Protein AF-A0A7K2WWX5-F1 (afdb_monomer_lite)

pLDDT: mean 80.7, std 16.61, range [48.56, 96.94]

Structure (mmCIF, N/CA/C/O backbone):
data_AF-A0A7K2WWX5-F1
#
_entry.id   AF-A0A7K2WWX5-F1
#
loop_
_atom_site.group_PDB
_atom_site.id
_atom_site.type_symbol
_atom_site.label_atom_id
_atom_site.label_alt_id
_atom_site.label_comp_id
_atom_site.label_asym_id
_atom_site.label_entity_id
_atom_site.label_seq_id
_atom_site.pdbx_PDB_ins_code
_atom_site.Cartn_x
_atom_site.Cartn_y
_atom_site.Cartn_z
_atom_site.occupancy
_atom_site.B_iso_or_equiv
_atom_site.auth_seq_id
_atom_site.auth_comp_id
_atom_site.auth_asym_id
_atom_site.auth_atom_id
_atom_site.pdbx_PDB_model_num
ATOM 1 N N . LEU A 1 1 ? -1.341 62.333 -44.083 1.00 50.25 1 LEU A N 1
ATOM 2 C CA . LEU A 1 1 ? -0.022 61.735 -43.785 1.00 50.25 1 LEU A CA 1
ATOM 3 C C . LEU A 1 1 ? 0.103 61.712 -42.266 1.00 50.25 1 LEU A C 1
ATOM 5 O O . LEU A 1 1 ? 0.456 62.723 -41.677 1.00 50.25 1 LEU A O 1
ATOM 9 N N . GLY A 1 2 ? -0.406 60.648 -41.640 1.00 48.56 2 GLY A N 1
ATOM 10 C CA . GLY A 1 2 ? -0.555 60.556 -40.187 1.00 48.56 2 GLY A CA 1
ATOM 11 C C . GLY A 1 2 ? 0.733 60.077 -39.528 1.00 48.56 2 GLY A C 1
ATOM 12 O O . GLY A 1 2 ? 1.263 59.043 -39.918 1.00 48.56 2 GLY A O 1
ATOM 13 N N . GLY A 1 3 ? 1.218 60.832 -38.546 1.00 56.31 3 GLY A N 1
ATOM 14 C CA . GLY A 1 3 ? 2.255 60.408 -37.612 1.00 56.31 3 GLY A CA 1
ATOM 15 C C . GLY A 1 3 ? 1.654 60.359 -36.211 1.00 56.31 3 GLY A C 1
ATOM 16 O O . GLY A 1 3 ? 1.234 61.388 -35.690 1.00 56.31 3 GLY A O 1
ATOM 17 N N . GLY A 1 4 ? 1.581 59.162 -35.636 1.00 54.72 4 GLY A N 1
ATOM 18 C CA . GLY A 1 4 ? 1.210 58.884 -34.246 1.00 54.72 4 GLY A CA 1
ATOM 19 C C . GLY A 1 4 ? 2.156 57.812 -33.685 1.00 54.72 4 GLY A C 1
ATOM 20 O O . GLY A 1 4 ? 2.725 57.061 -34.478 1.00 54.72 4 GLY A O 1
ATOM 21 N N . PRO A 1 5 ? 2.409 57.798 -32.365 1.00 58.41 5 PRO A N 1
ATOM 22 C CA . PRO A 1 5 ? 3.691 57.396 -31.796 1.00 58.41 5 PRO A 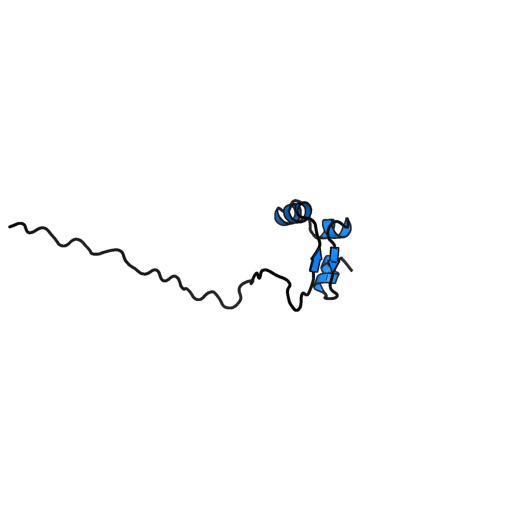CA 1
ATOM 23 C C . PRO A 1 5 ? 3.882 55.880 -31.732 1.00 58.41 5 PRO A C 1
ATOM 25 O O . PRO A 1 5 ? 2.946 55.134 -31.449 1.00 58.41 5 PRO A O 1
ATOM 28 N N . SER A 1 6 ? 5.135 55.466 -31.931 1.00 61.91 6 SER A N 1
ATOM 29 C CA . SER A 1 6 ? 5.669 54.147 -31.603 1.00 61.91 6 SER A CA 1
ATOM 30 C C . SER A 1 6 ? 5.196 53.719 -30.211 1.00 61.91 6 SER A C 1
ATOM 32 O O . SER A 1 6 ? 5.606 54.301 -29.206 1.00 61.91 6 SER A O 1
ATOM 34 N N . GLY A 1 7 ? 4.301 52.734 -30.157 1.00 58.41 7 GLY A N 1
ATOM 35 C CA . GLY A 1 7 ? 3.952 52.064 -28.908 1.00 58.41 7 GLY A CA 1
ATOM 36 C C . GLY A 1 7 ? 5.153 51.272 -28.375 1.00 58.41 7 GLY A C 1
ATOM 37 O O . GLY A 1 7 ? 6.017 50.885 -29.166 1.00 58.41 7 GLY A O 1
ATOM 38 N N . PRO A 1 8 ? 5.242 51.040 -27.055 1.00 59.06 8 PRO A N 1
ATOM 39 C CA . PRO A 1 8 ? 6.277 50.184 -26.497 1.00 59.06 8 PRO A CA 1
ATOM 40 C C . PRO A 1 8 ? 6.066 48.749 -26.991 1.00 59.06 8 PRO A C 1
ATOM 42 O O . PRO A 1 8 ? 4.987 48.179 -26.835 1.00 59.06 8 PRO A O 1
ATOM 45 N N . SER A 1 9 ? 7.096 48.185 -27.617 1.00 57.72 9 SER A N 1
ATOM 46 C CA . SER A 1 9 ? 7.176 46.759 -27.909 1.00 57.72 9 SER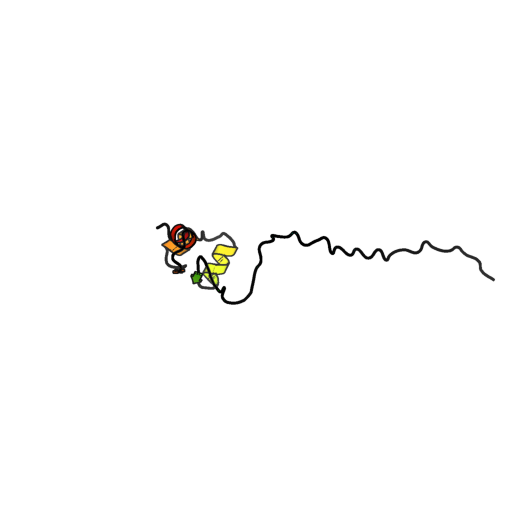 A CA 1
ATOM 47 C C . SER A 1 9 ? 7.310 45.994 -26.598 1.00 57.72 9 SER A C 1
ATOM 49 O O . SER A 1 9 ? 8.377 46.020 -26.005 1.00 57.72 9 SER A O 1
ATOM 51 N N . ASP A 1 10 ? 6.250 45.319 -26.171 1.00 61.16 10 ASP A N 1
ATOM 52 C CA . ASP A 1 10 ? 6.304 44.168 -25.265 1.00 61.16 10 ASP A CA 1
ATOM 53 C C . ASP A 1 10 ? 4.981 43.399 -25.406 1.00 61.16 10 ASP A C 1
ATOM 55 O O . ASP A 1 10 ? 3.955 44.046 -25.634 1.00 61.16 10 ASP A O 1
ATOM 59 N N . PRO A 1 11 ? 4.936 42.053 -25.314 1.00 60.50 11 PRO A N 1
ATOM 60 C CA . PRO A 1 11 ? 5.802 41.222 -24.479 1.00 60.50 11 PRO A CA 1
ATOM 61 C C . PRO A 1 11 ? 6.282 39.937 -25.179 1.00 60.50 11 PRO A C 1
ATOM 63 O O . PRO A 1 11 ? 5.493 39.134 -25.678 1.00 60.50 11 PRO A O 1
ATOM 66 N N . SER A 1 12 ? 7.578 39.667 -25.164 1.00 53.72 12 SER A N 1
ATOM 67 C CA . SER A 1 12 ? 8.081 38.297 -25.339 1.00 53.72 12 SER A CA 1
ATOM 68 C C . SER A 1 12 ? 9.395 38.185 -24.601 1.00 53.72 12 SER A C 1
ATOM 70 O O . SER A 1 12 ? 10.455 38.031 -25.195 1.00 53.72 12 SER A O 1
ATOM 72 N N . ASP A 1 13 ? 9.305 38.307 -23.284 1.00 58.56 13 ASP A N 1
ATOM 73 C CA . ASP A 1 13 ? 10.295 37.706 -22.414 1.00 58.56 13 ASP A CA 1
ATOM 74 C C . ASP A 1 13 ? 10.101 36.187 -22.563 1.00 58.56 13 ASP A C 1
ATOM 76 O O . ASP A 1 13 ? 9.031 35.683 -22.188 1.00 58.56 13 ASP A O 1
ATOM 80 N N . PRO A 1 14 ? 11.030 35.423 -23.171 1.00 58.09 14 PRO A N 1
ATOM 81 C CA . PRO A 1 14 ? 11.023 33.996 -22.955 1.00 58.09 14 PRO A CA 1
ATOM 82 C C . PRO A 1 14 ? 11.361 33.833 -21.478 1.00 58.09 14 PRO A C 1
ATOM 84 O O . PRO A 1 14 ? 12.523 33.773 -21.087 1.00 58.09 14 PRO A O 1
ATOM 87 N N . SER A 1 15 ? 10.324 33.743 -20.645 1.00 55.94 15 SER A N 1
ATOM 88 C CA . SER A 1 15 ? 10.416 33.027 -19.383 1.00 55.94 15 SER A CA 1
ATOM 89 C C . SER A 1 15 ? 10.697 31.566 -19.726 1.00 55.94 15 SER A C 1
ATOM 91 O O . SER A 1 15 ? 9.846 30.690 -19.591 1.00 55.94 15 SER A O 1
ATOM 93 N N . ASP A 1 16 ? 11.915 31.313 -20.197 1.00 56.53 16 ASP A N 1
ATOM 94 C CA . ASP A 1 16 ? 12.600 30.049 -20.104 1.00 56.53 16 ASP A CA 1
ATOM 95 C C . ASP A 1 16 ? 12.841 29.850 -18.606 1.00 56.53 16 ASP A C 1
ATOM 97 O O . ASP A 1 16 ? 13.913 30.062 -18.049 1.00 56.53 16 ASP A O 1
ATOM 101 N N . SER A 1 17 ? 11.759 29.497 -17.912 1.00 55.94 17 SER A N 1
ATOM 102 C CA . SER A 1 17 ? 11.839 28.842 -16.621 1.00 55.94 17 SER A CA 1
ATOM 103 C C . SER A 1 17 ? 12.274 27.392 -16.838 1.00 55.94 17 SER A C 1
ATOM 105 O O . SER A 1 17 ? 11.732 26.490 -16.213 1.00 55.94 17 SER A O 1
ATOM 107 N N . SER A 1 18 ? 13.289 27.137 -17.670 1.00 61.28 18 SER A N 1
ATOM 108 C CA . SER A 1 18 ? 14.181 26.008 -17.440 1.00 61.28 18 SER A CA 1
ATOM 109 C C . SER A 1 18 ? 15.180 26.410 -16.354 1.00 61.28 18 SER A C 1
ATOM 111 O O . SER A 1 18 ? 16.398 26.395 -16.537 1.00 61.28 18 SER A O 1
ATOM 113 N N . GLY A 1 19 ? 14.652 26.777 -15.180 1.00 56.12 19 GLY A N 1
ATOM 114 C CA . GLY A 1 19 ? 15.445 26.724 -13.961 1.00 56.12 19 GLY A CA 1
ATOM 115 C C . GLY A 1 19 ? 15.965 25.290 -13.821 1.00 56.12 19 GLY A C 1
ATOM 116 O O . GLY A 1 19 ? 15.232 24.357 -14.159 1.00 56.12 19 GLY A O 1
ATOM 117 N N . PRO A 1 20 ? 17.219 25.076 -13.391 1.00 55.03 20 PRO A N 1
ATOM 118 C CA . PRO A 1 20 ? 17.775 23.736 -13.320 1.00 55.03 20 PRO A CA 1
ATOM 119 C C . PRO A 1 20 ? 16.886 22.920 -12.385 1.00 55.03 20 PRO A C 1
ATOM 121 O O . PRO A 1 20 ? 16.798 23.230 -11.196 1.00 55.03 20 PRO A O 1
ATOM 124 N N . ALA A 1 21 ? 16.188 21.919 -12.933 1.00 59.56 21 ALA A N 1
ATOM 125 C CA . ALA A 1 21 ? 15.486 20.924 -12.142 1.00 59.56 21 ALA A CA 1
ATOM 126 C C . ALA A 1 21 ? 16.500 20.402 -11.123 1.00 59.56 21 ALA A C 1
ATOM 128 O O . ALA A 1 21 ? 17.505 19.796 -11.497 1.00 59.56 21 ALA A O 1
ATOM 129 N N . GLY A 1 22 ? 16.301 20.778 -9.858 1.00 52.59 22 GLY A N 1
ATOM 130 C CA . GLY A 1 22 ? 17.248 20.527 -8.787 1.00 52.59 22 GLY A CA 1
ATOM 131 C C . GLY A 1 22 ? 17.664 19.064 -8.806 1.00 52.59 22 GLY A C 1
ATOM 132 O O . GLY A 1 22 ? 16.827 18.164 -8.750 1.00 52.59 22 GLY A O 1
ATOM 133 N N . SER A 1 23 ? 18.967 18.844 -8.942 1.00 57.53 23 SER A N 1
ATOM 134 C CA . SER A 1 23 ? 19.600 17.533 -8.946 1.00 57.53 23 SER A CA 1
ATOM 135 C C . SER A 1 23 ? 19.272 16.818 -7.624 1.00 57.53 23 SER A C 1
ATOM 137 O O . SER A 1 23 ? 19.885 17.119 -6.603 1.00 57.53 23 SER A O 1
ATOM 139 N N . GLY A 1 24 ? 18.274 15.922 -7.629 1.00 59.31 24 GLY A N 1
ATOM 140 C CA . GLY A 1 24 ? 17.858 15.132 -6.456 1.00 59.31 24 GLY A CA 1
ATOM 141 C C . GLY A 1 24 ? 16.357 15.111 -6.114 1.00 59.31 24 GLY A C 1
ATOM 142 O O . GLY A 1 24 ? 16.017 14.933 -4.947 1.00 59.31 24 GLY A O 1
ATOM 143 N N . GLY A 1 25 ? 15.447 15.319 -7.073 1.00 59.69 25 GLY A N 1
ATOM 144 C CA . GLY A 1 25 ? 14.001 15.173 -6.844 1.00 59.69 25 GLY A CA 1
ATOM 145 C C . GLY A 1 25 ? 13.540 13.711 -6.748 1.00 59.69 25 GLY A C 1
ATOM 146 O O . GLY A 1 25 ? 14.112 12.836 -7.396 1.00 59.69 25 GLY A O 1
ATOM 147 N N . VAL A 1 26 ? 12.485 13.452 -5.964 1.00 64.62 26 VAL A N 1
ATOM 148 C CA . VAL A 1 26 ? 11.802 12.146 -5.915 1.00 64.62 26 VAL A CA 1
ATOM 149 C C . VAL A 1 26 ? 11.316 11.799 -7.324 1.00 64.62 26 VAL A C 1
ATOM 151 O O . VAL A 1 26 ? 10.438 12.473 -7.862 1.00 64.62 26 VAL A O 1
ATOM 154 N N . ALA A 1 27 ? 11.918 10.777 -7.930 1.00 81.62 27 ALA A N 1
ATOM 155 C CA . ALA A 1 27 ? 11.557 10.303 -9.256 1.00 81.62 27 ALA A CA 1
ATOM 156 C C . ALA A 1 27 ? 10.474 9.225 -9.146 1.00 81.62 27 ALA A C 1
ATOM 158 O O . ALA A 1 27 ? 10.632 8.253 -8.408 1.00 81.62 27 ALA A O 1
ATOM 159 N N . TYR A 1 28 ? 9.393 9.394 -9.902 1.00 80.81 28 TYR A N 1
ATOM 160 C CA . TYR A 1 28 ? 8.373 8.368 -10.095 1.00 80.81 28 TYR A CA 1
ATOM 161 C C . TYR A 1 28 ? 8.536 7.784 -11.498 1.00 80.81 28 TYR A C 1
ATOM 163 O O . TYR A 1 28 ? 8.615 8.531 -12.473 1.00 80.81 28 TYR A O 1
ATOM 171 N N . GLY A 1 29 ? 8.605 6.458 -11.586 1.00 86.31 29 GLY A N 1
ATOM 172 C CA . GLY A 1 29 ? 8.594 5.708 -12.839 1.00 86.31 29 GLY A CA 1
ATOM 173 C C . GLY A 1 29 ? 7.352 4.827 -12.912 1.00 86.31 29 GLY A C 1
ATOM 174 O O . GLY A 1 29 ? 6.858 4.377 -11.879 1.00 86.31 29 GLY A O 1
ATOM 175 N N . ASP A 1 30 ? 6.851 4.602 -14.123 1.00 87.25 30 ASP A N 1
ATOM 176 C CA . ASP A 1 30 ? 5.814 3.604 -14.381 1.00 87.25 30 ASP A CA 1
ATOM 177 C C . ASP A 1 30 ? 6.471 2.260 -14.727 1.00 87.25 30 ASP A C 1
ATOM 179 O O . ASP A 1 30 ? 7.464 2.220 -15.458 1.00 87.25 30 ASP A O 1
ATOM 183 N N . GLY A 1 31 ? 5.927 1.169 -14.188 1.00 85.88 31 GLY A N 1
ATOM 184 C CA . GLY A 1 31 ? 6.461 -0.181 -14.352 1.00 85.88 31 GLY A CA 1
ATOM 185 C C . GLY A 1 31 ? 7.215 -0.720 -13.126 1.00 85.88 31 GLY A C 1
ATOM 186 O O . GLY A 1 31 ? 7.391 -0.025 -12.123 1.00 85.88 31 GLY A O 1
ATOM 187 N N . PRO A 1 32 ? 7.620 -2.002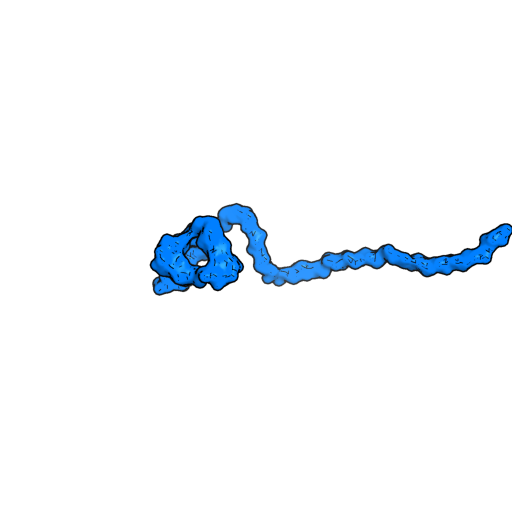 -13.169 1.00 86.06 32 PRO A N 1
ATOM 188 C CA . PRO A 1 32 ? 8.345 -2.635 -12.075 1.00 86.06 32 PRO A CA 1
ATOM 189 C C . PRO A 1 32 ? 9.734 -2.010 -11.903 1.00 86.06 32 PRO A C 1
ATOM 191 O O . PRO A 1 32 ? 10.457 -1.805 -12.875 1.00 86.06 32 PRO A O 1
ATOM 194 N N . ALA A 1 33 ? 10.119 -1.742 -10.657 1.00 87.88 33 ALA A N 1
ATOM 195 C CA . ALA A 1 33 ? 11.478 -1.327 -10.330 1.00 87.88 33 ALA A CA 1
ATOM 196 C C . ALA A 1 33 ? 12.441 -2.528 -10.386 1.00 87.88 33 ALA A C 1
ATOM 198 O O . ALA A 1 33 ? 12.077 -3.625 -9.964 1.00 87.88 33 ALA A O 1
ATOM 199 N N . ASP A 1 34 ? 13.678 -2.311 -10.844 1.00 85.00 34 ASP A N 1
ATOM 200 C CA . ASP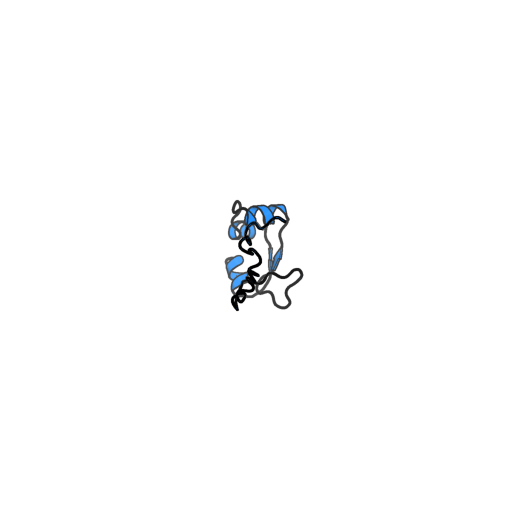 A 1 34 ? 14.687 -3.378 -10.972 1.00 8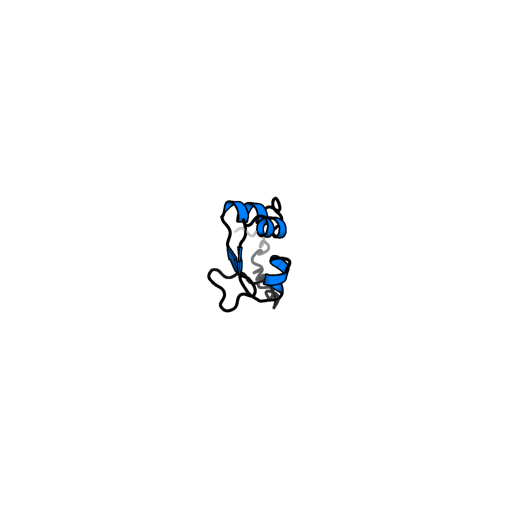5.00 34 ASP A CA 1
ATOM 201 C C . ASP A 1 34 ? 15.179 -3.922 -9.616 1.00 85.00 34 ASP A C 1
ATOM 203 O O . ASP A 1 34 ? 15.475 -5.109 -9.486 1.00 85.00 34 ASP A O 1
ATOM 207 N N . ALA A 1 35 ? 15.268 -3.066 -8.592 1.00 86.62 35 ALA A N 1
ATOM 208 C CA . ALA A 1 35 ? 15.736 -3.426 -7.249 1.00 86.62 35 ALA A CA 1
ATOM 209 C C . ALA A 1 35 ? 14.899 -2.733 -6.153 1.00 86.62 35 ALA A C 1
ATOM 211 O O . ALA A 1 35 ? 15.374 -1.794 -5.513 1.00 86.62 35 ALA A O 1
ATOM 212 N N . PRO A 1 36 ? 13.635 -3.145 -5.949 1.00 90.00 36 PRO A N 1
ATOM 213 C CA . PRO A 1 36 ? 12.764 -2.523 -4.962 1.00 90.00 36 PRO A CA 1
ATOM 214 C C . PRO A 1 36 ? 13.128 -2.961 -3.539 1.00 90.00 36 PRO A C 1
ATOM 216 O O . PRO A 1 36 ? 13.208 -4.153 -3.242 1.00 90.00 36 PRO A O 1
ATOM 219 N N . ASP A 1 37 ? 13.256 -2.000 -2.622 1.00 90.94 37 ASP A N 1
ATOM 220 C CA . ASP A 1 37 ? 13.411 -2.290 -1.191 1.00 90.94 37 ASP A CA 1
ATOM 221 C C . ASP A 1 37 ? 12.148 -2.924 -0.591 1.00 90.94 37 ASP A C 1
ATOM 223 O O . ASP A 1 37 ? 12.231 -3.751 0.319 1.00 90.94 37 ASP A O 1
ATOM 227 N N . ALA A 1 38 ? 10.973 -2.547 -1.090 1.00 93.19 38 ALA A N 1
ATOM 228 C CA . ALA A 1 38 ? 9.692 -3.116 -0.699 1.00 93.19 38 ALA A CA 1
ATOM 229 C C . ALA A 1 38 ? 8.734 -3.130 -1.895 1.00 93.19 38 ALA A C 1
ATOM 231 O O . ALA A 1 38 ? 8.723 -2.199 -2.699 1.00 93.19 38 ALA A O 1
ATOM 232 N N . CYS A 1 39 ? 7.906 -4.167 -1.982 1.00 93.12 39 CYS A N 1
ATOM 233 C CA . CYS A 1 39 ? 6.788 -4.238 -2.921 1.00 93.12 39 CYS A CA 1
ATOM 234 C C . CYS A 1 39 ? 5.485 -4.320 -2.131 1.00 93.12 39 CYS A C 1
ATOM 236 O O . CYS A 1 39 ? 5.360 -5.165 -1.244 1.00 93.12 39 CYS A O 1
ATOM 238 N N . LEU A 1 40 ? 4.532 -3.450 -2.457 1.00 93.56 40 LEU A N 1
ATOM 239 C CA . LEU A 1 40 ? 3.203 -3.441 -1.855 1.00 93.56 40 LEU A CA 1
ATOM 240 C C . LEU A 1 40 ? 2.198 -4.046 -2.834 1.00 93.56 40 LEU A C 1
ATOM 242 O O . LEU A 1 40 ? 2.133 -3.616 -3.985 1.00 93.56 40 LEU A O 1
ATOM 246 N N . VAL A 1 41 ? 1.397 -5.000 -2.365 1.00 95.44 41 VAL A N 1
ATOM 247 C CA . VAL A 1 41 ? 0.245 -5.526 -3.104 1.00 95.44 41 VAL A CA 1
ATOM 248 C C . VAL A 1 41 ? -1.011 -5.200 -2.312 1.00 95.44 41 VAL A C 1
ATOM 250 O O . VAL A 1 41 ? -1.120 -5.519 -1.130 1.00 95.44 41 VAL A O 1
ATOM 253 N N . LEU A 1 42 ? -1.935 -4.502 -2.959 1.00 95.44 42 LEU A N 1
ATOM 254 C CA . LEU A 1 42 ? -3.197 -4.064 -2.381 1.00 95.44 42 LEU A CA 1
ATOM 255 C C . LEU A 1 42 ? -4.210 -3.794 -3.498 1.00 95.44 42 LEU A C 1
ATOM 257 O O . LEU A 1 42 ? -3.835 -3.549 -4.647 1.00 95.44 42 LEU A O 1
ATOM 261 N N . ASP A 1 43 ? -5.493 -3.827 -3.159 1.00 95.88 43 ASP A N 1
ATOM 262 C CA . ASP A 1 43 ? -6.565 -3.467 -4.083 1.00 95.88 43 ASP A CA 1
ATOM 263 C C . ASP A 1 43 ? -6.710 -1.937 -4.253 1.00 95.88 43 ASP A C 1
ATOM 265 O O . ASP A 1 43 ? -6.124 -1.128 -3.525 1.00 95.88 43 ASP A O 1
ATOM 269 N N . ALA A 1 44 ? -7.506 -1.528 -5.243 1.00 96.38 44 ALA A N 1
ATOM 270 C CA . ALA A 1 44 ? -7.701 -0.120 -5.582 1.00 96.38 44 ALA A CA 1
ATOM 271 C C . ALA A 1 44 ? -8.399 0.691 -4.473 1.00 96.38 44 ALA A C 1
ATOM 273 O O . ALA A 1 44 ? -8.073 1.867 -4.283 1.00 96.38 44 ALA A O 1
ATOM 274 N N . ASP A 1 45 ? -9.331 0.086 -3.733 1.00 96.44 45 ASP A N 1
ATOM 275 C CA . ASP A 1 45 ? -10.060 0.758 -2.656 1.00 96.44 45 ASP A CA 1
ATOM 276 C C . ASP A 1 45 ? -9.132 1.022 -1.466 1.00 96.44 45 ASP A C 1
ATOM 278 O O . ASP A 1 45 ? -9.081 2.139 -0.943 1.00 96.44 45 ASP A O 1
ATOM 282 N N . THR A 1 46 ? -8.318 0.032 -1.104 1.00 95.88 46 THR A N 1
ATOM 283 C CA . THR A 1 46 ? -7.262 0.143 -0.097 1.00 95.88 46 THR A CA 1
ATOM 284 C C . THR A 1 46 ? -6.226 1.195 -0.510 1.00 95.88 46 THR A C 1
ATOM 286 O O . THR A 1 46 ? 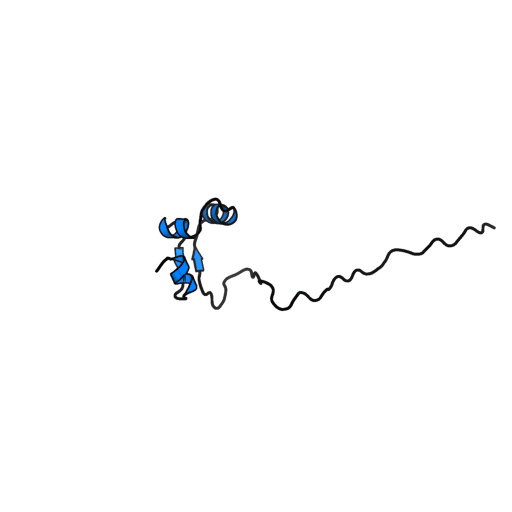-5.846 2.033 0.310 1.00 95.88 46 THR A O 1
ATOM 289 N N . CYS A 1 47 ? -5.834 1.242 -1.789 1.00 94.31 47 CYS A N 1
ATOM 290 C CA . CYS A 1 47 ? -4.885 2.233 -2.317 1.00 94.31 47 CYS A CA 1
ATOM 291 C C . CYS A 1 47 ? -5.421 3.652 -2.151 1.00 94.31 47 CYS A C 1
ATOM 293 O O . CYS A 1 47 ? -4.746 4.540 -1.622 1.00 94.31 47 CYS A O 1
ATOM 295 N N . ARG A 1 48 ? -6.683 3.850 -2.538 1.00 96.94 48 ARG A N 1
ATOM 296 C CA . ARG A 1 48 ? -7.369 5.127 -2.381 1.00 96.94 48 ARG A CA 1
ATOM 297 C C . ARG A 1 48 ? -7.498 5.520 -0.914 1.00 96.94 48 ARG A C 1
ATOM 299 O O . ARG A 1 48 ? -7.284 6.685 -0.592 1.00 96.94 48 ARG A O 1
ATOM 306 N N . ALA A 1 49 ? -7.834 4.580 -0.033 1.00 96.50 49 ALA A N 1
ATOM 307 C CA . ALA A 1 49 ? -7.996 4.853 1.390 1.00 96.50 49 ALA A CA 1
ATOM 308 C C . ALA A 1 49 ? -6.685 5.317 2.042 1.00 96.50 49 ALA A C 1
ATOM 310 O O . ALA A 1 49 ? -6.706 6.267 2.833 1.00 96.50 49 ALA A O 1
ATOM 311 N N . VAL A 1 50 ? -5.559 4.695 1.670 1.00 95.81 50 VAL A N 1
ATOM 312 C CA . VAL A 1 50 ? -4.212 5.092 2.107 1.00 95.81 50 VAL A CA 1
ATOM 313 C C . VAL A 1 50 ? -3.821 6.445 1.515 1.00 95.81 50 VAL A C 1
ATOM 315 O O . VAL A 1 50 ? -3.418 7.337 2.256 1.00 95.81 50 VAL A O 1
ATOM 318 N N . GLY A 1 51 ? -3.997 6.644 0.204 1.00 93.69 51 GLY A N 1
ATOM 319 C CA . GLY A 1 51 ? -3.677 7.910 -0.465 1.00 93.69 51 GLY A CA 1
ATOM 320 C C . GLY A 1 51 ? -4.508 9.097 0.038 1.00 93.69 51 GLY A C 1
ATOM 321 O O . GLY A 1 51 ? -4.023 10.224 0.068 1.00 93.69 51 GLY A O 1
ATOM 322 N N . ALA A 1 52 ? -5.739 8.844 0.486 1.00 95.50 52 ALA A N 1
ATOM 323 C CA . ALA A 1 52 ? -6.599 9.838 1.124 1.00 95.50 52 ALA A CA 1
ATOM 324 C C . ALA A 1 52 ? -6.306 10.038 2.626 1.00 95.50 52 ALA A C 1
ATOM 326 O O . ALA A 1 52 ? -6.893 10.927 3.239 1.00 95.50 52 ALA A O 1
ATOM 327 N N . GLY A 1 53 ? -5.452 9.209 3.240 1.00 95.00 53 GLY A N 1
ATOM 328 C CA . GLY A 1 53 ? -5.151 9.248 4.678 1.00 95.00 53 GLY A CA 1
ATOM 329 C C . GLY A 1 53 ? -6.276 8.731 5.583 1.00 95.00 53 GLY A C 1
ATOM 330 O O . GLY A 1 53 ? -6.234 8.922 6.794 1.00 95.00 53 GLY A O 1
ATOM 331 N N . THR A 1 54 ? -7.290 8.080 5.012 1.00 96.75 54 THR A N 1
ATOM 332 C CA . THR A 1 54 ? -8.424 7.492 5.753 1.00 96.75 54 THR A CA 1
ATOM 333 C C . THR A 1 54 ? -8.115 6.112 6.339 1.00 96.75 54 THR A C 1
ATOM 335 O O . THR A 1 54 ? -8.832 5.647 7.221 1.00 96.75 54 THR A O 1
ATOM 338 N N . LEU A 1 55 ? -7.044 5.471 5.865 1.00 95.62 55 LEU A N 1
ATOM 339 C CA . LEU A 1 55 ? -6.493 4.227 6.395 1.00 95.62 55 LEU A CA 1
ATOM 340 C C . LEU A 1 55 ? -4.987 4.405 6.592 1.00 95.62 55 LEU A C 1
ATOM 342 O O . LEU A 1 55 ? -4.281 4.794 5.661 1.00 95.62 55 LEU A O 1
ATOM 346 N N . ALA A 1 56 ? -4.482 4.101 7.787 1.00 94.19 56 ALA A N 1
ATOM 347 C CA . ALA A 1 56 ? -3.044 4.067 8.013 1.00 94.19 56 ALA A CA 1
ATOM 348 C C . ALA A 1 56 ? -2.436 2.824 7.349 1.00 94.19 56 ALA A C 1
ATOM 350 O O . ALA A 1 56 ? -2.958 1.717 7.489 1.00 94.19 56 ALA A O 1
ATOM 351 N N . LEU A 1 57 ? -1.296 2.994 6.671 1.00 93.12 57 LEU A N 1
ATOM 352 C CA . LEU A 1 57 ? -0.612 1.899 5.973 1.00 93.12 57 LEU A CA 1
ATOM 353 C C . LEU A 1 57 ? -0.309 0.722 6.915 1.00 93.12 57 LEU A C 1
ATOM 355 O O . LEU A 1 57 ? -0.571 -0.425 6.571 1.00 93.12 57 LEU A O 1
ATOM 359 N N . ALA A 1 58 ? 0.181 1.011 8.124 1.00 92.62 58 ALA A N 1
ATOM 360 C CA . ALA A 1 58 ? 0.505 -0.006 9.124 1.00 92.62 58 ALA A CA 1
ATOM 361 C C . ALA A 1 58 ? -0.722 -0.816 9.578 1.00 92.62 58 ALA A C 1
ATOM 363 O O . ALA A 1 58 ? -0.610 -2.022 9.787 1.00 92.62 58 ALA A O 1
ATOM 364 N N . ASP A 1 59 ? -1.887 -0.177 9.702 1.00 94.25 59 ASP A N 1
ATOM 365 C CA . ASP A 1 59 ? -3.127 -0.872 10.055 1.00 94.25 59 ASP A CA 1
ATOM 366 C C . ASP A 1 59 ? -3.606 -1.740 8.886 1.00 94.25 59 ASP A C 1
ATOM 368 O O . ASP A 1 59 ? -3.948 -2.898 9.088 1.00 94.25 59 ASP A O 1
ATOM 372 N N . GLY A 1 60 ? -3.504 -1.249 7.645 1.00 93.12 60 GLY A N 1
ATOM 373 C CA . GLY A 1 60 ? -3.802 -2.045 6.449 1.00 93.12 60 GLY A CA 1
ATOM 374 C C . GLY A 1 60 ? -2.926 -3.298 6.308 1.00 93.12 60 GLY A C 1
ATOM 375 O O . GLY A 1 60 ? -3.424 -4.349 5.907 1.00 93.12 60 GLY A O 1
ATOM 376 N N . VAL A 1 61 ? -1.643 -3.213 6.678 1.00 94.31 61 VAL A N 1
ATOM 377 C CA . VAL A 1 61 ? -0.734 -4.374 6.709 1.00 94.31 61 VAL A CA 1
ATOM 378 C C . VAL A 1 61 ? -1.127 -5.357 7.814 1.00 94.31 61 VAL A C 1
ATOM 380 O O . VAL A 1 61 ? -1.208 -6.558 7.568 1.00 94.31 61 VAL A O 1
ATOM 383 N N . ARG A 1 62 ? -1.414 -4.864 9.025 1.00 91.88 62 ARG A N 1
ATOM 384 C CA . ARG A 1 62 ? -1.839 -5.702 10.164 1.00 91.88 62 ARG A CA 1
ATOM 385 C C . ARG A 1 62 ? -3.161 -6.420 9.908 1.00 91.88 62 ARG A C 1
ATOM 387 O O . ARG A 1 62 ? -3.294 -7.585 10.270 1.00 91.88 62 ARG A O 1
ATOM 394 N N . ASP A 1 63 ? -4.097 -5.742 9.255 1.00 93.44 63 ASP A N 1
ATOM 395 C CA . ASP A 1 63 ? -5.405 -6.282 8.882 1.00 93.44 63 ASP A CA 1
ATOM 396 C C . ASP A 1 63 ? -5.333 -7.249 7.686 1.00 93.44 63 ASP A C 1
ATOM 398 O O . ASP A 1 63 ? -6.354 -7.813 7.289 1.00 93.44 63 ASP A O 1
ATOM 402 N N . GLY A 1 64 ? -4.151 -7.435 7.082 1.00 93.31 64 GLY A N 1
ATOM 403 C CA . GLY A 1 64 ? -3.947 -8.308 5.924 1.00 93.31 64 GLY A CA 1
ATOM 404 C C . GLY A 1 64 ? -4.522 -7.765 4.613 1.00 93.31 64 GLY A C 1
ATOM 405 O O . GLY A 1 64 ? -4.670 -8.517 3.656 1.00 93.31 64 GLY A O 1
ATOM 406 N N . ARG A 1 65 ? -4.859 -6.470 4.554 1.00 93.12 65 ARG A N 1
ATOM 407 C CA . ARG A 1 65 ? -5.337 -5.797 3.329 1.00 93.12 65 ARG A CA 1
ATOM 408 C C . ARG A 1 65 ? -4.197 -5.353 2.418 1.00 93.12 65 ARG A C 1
ATOM 410 O O . ARG A 1 65 ? -4.416 -5.086 1.241 1.00 93.12 65 ARG A O 1
ATOM 417 N N . ILE A 1 66 ? -3.001 -5.219 2.984 1.00 96.56 66 ILE A N 1
ATOM 418 C CA . ILE A 1 66 ? -1.792 -4.802 2.283 1.00 96.56 66 ILE A CA 1
ATOM 419 C C . ILE A 1 66 ? -0.728 -5.859 2.520 1.00 96.56 66 ILE A C 1
ATOM 421 O O . ILE A 1 66 ? -0.258 -6.047 3.643 1.00 96.56 66 ILE A O 1
ATOM 425 N N . GLU A 1 67 ? -0.321 -6.528 1.452 1.00 95.50 67 GLU A N 1
ATOM 426 C CA . GLU A 1 67 ? 0.808 -7.443 1.492 1.00 95.50 67 GLU A CA 1
ATOM 427 C C . GLU A 1 67 ? 2.099 -6.664 1.235 1.00 95.50 67 GLU A C 1
ATOM 429 O O . GLU A 1 67 ? 2.178 -5.832 0.328 1.00 95.50 67 GLU A O 1
ATOM 434 N N . VAL A 1 68 ? 3.125 -6.941 2.040 1.00 95.12 68 VAL A N 1
ATOM 435 C CA . VAL A 1 68 ? 4.451 -6.329 1.911 1.00 95.12 68 VAL A CA 1
ATOM 436 C C . VAL A 1 68 ? 5.476 -7.421 1.640 1.00 95.12 68 VAL A C 1
ATOM 438 O O . VAL A 1 68 ? 5.732 -8.278 2.492 1.00 95.12 68 VAL A O 1
ATOM 441 N N . ALA A 1 69 ? 6.094 -7.359 0.466 1.00 92.00 69 ALA A N 1
ATOM 442 C CA . ALA A 1 69 ? 7.204 -8.215 0.070 1.00 92.00 69 ALA A CA 1
ATOM 443 C C . ALA A 1 69 ? 8.539 -7.449 0.086 1.00 92.00 69 ALA A C 1
ATOM 445 O O . ALA A 1 69 ? 8.571 -6.218 0.029 1.00 92.00 69 ALA A O 1
ATOM 446 N N . GLY A 1 70 ? 9.642 -8.198 0.157 1.00 90.31 70 GLY A N 1
ATOM 447 C CA . GLY A 1 70 ? 11.009 -7.684 0.288 1.00 90.31 70 GLY A CA 1
ATOM 448 C C . GLY A 1 70 ? 11.633 -8.012 1.648 1.00 90.31 70 GLY A C 1
ATOM 449 O O . GLY A 1 70 ? 10.931 -8.225 2.636 1.00 90.31 70 GLY A O 1
ATOM 450 N N . ASP A 1 71 ? 12.965 -8.051 1.705 1.00 88.62 71 ASP A N 1
ATOM 451 C CA . ASP A 1 71 ? 13.735 -8.389 2.919 1.00 88.62 71 ASP A CA 1
ATOM 452 C C . ASP A 1 71 ? 14.586 -7.231 3.456 1.00 88.62 71 ASP A C 1
ATOM 454 O O . ASP A 1 71 ? 15.322 -7.383 4.443 1.00 88.62 71 ASP A O 1
ATOM 458 N N . SER A 1 72 ? 14.454 -6.056 2.836 1.00 92.06 72 SER A N 1
ATOM 459 C CA . SER A 1 72 ? 15.106 -4.830 3.281 1.00 92.06 72 SER A CA 1
ATOM 460 C C . SER A 1 72 ? 14.630 -4.412 4.678 1.00 92.06 72 SER A C 1
ATOM 462 O O . SER A 1 72 ? 13.576 -4.831 5.174 1.00 92.06 72 SER A O 1
ATOM 464 N N . ALA A 1 73 ? 15.399 -3.528 5.317 1.00 92.75 73 ALA A N 1
ATOM 465 C CA . ALA A 1 73 ? 14.991 -2.908 6.575 1.00 92.75 73 ALA A CA 1
ATOM 466 C C . ALA A 1 73 ? 13.657 -2.153 6.432 1.00 92.75 73 ALA A C 1
ATOM 468 O O . ALA A 1 73 ? 12.842 -2.177 7.351 1.00 92.75 73 ALA A O 1
ATOM 469 N N . LEU A 1 74 ? 13.402 -1.551 5.264 1.00 91.88 74 LEU A N 1
ATOM 470 C CA . LEU A 1 74 ? 12.150 -0.857 4.975 1.00 91.88 74 LEU A CA 1
ATOM 471 C C . LEU A 1 74 ? 10.961 -1.826 4.952 1.00 91.88 74 LEU A C 1
ATOM 473 O O . LEU A 1 74 ? 9.966 -1.587 5.631 1.00 91.88 74 LEU A O 1
ATOM 477 N N . ALA A 1 75 ? 11.069 -2.948 4.237 1.00 91.19 75 ALA A N 1
ATOM 478 C CA . ALA A 1 75 ? 9.998 -3.945 4.169 1.00 91.19 75 ALA A CA 1
ATOM 479 C C . ALA A 1 75 ? 9.683 -4.565 5.543 1.00 91.19 75 ALA A C 1
ATOM 481 O O . ALA A 1 75 ? 8.535 -4.882 5.852 1.00 91.19 75 ALA A O 1
ATOM 482 N N . LYS A 1 76 ? 10.698 -4.734 6.396 1.00 91.62 76 LYS A N 1
ATOM 483 C CA . LYS A 1 76 ? 10.528 -5.209 7.778 1.00 91.62 76 LYS A CA 1
ATOM 484 C C . LYS A 1 76 ? 9.840 -4.170 8.659 1.00 91.62 76 LYS A C 1
ATOM 486 O O . LYS A 1 76 ? 8.844 -4.492 9.302 1.00 91.62 76 LYS A O 1
ATOM 491 N N . ALA A 1 77 ? 10.271 -2.911 8.578 1.00 92.12 77 ALA A N 1
ATOM 492 C CA . ALA A 1 77 ? 9.639 -1.806 9.292 1.00 92.12 77 ALA A CA 1
ATOM 493 C C . ALA A 1 77 ? 8.156 -1.644 8.919 1.00 92.12 77 ALA A C 1
ATOM 495 O O . ALA A 1 77 ? 7.321 -1.453 9.799 1.00 92.12 77 ALA A O 1
ATOM 496 N N . LEU A 1 78 ? 7.814 -1.790 7.634 1.00 91.69 78 LEU A N 1
ATOM 497 C CA . LEU A 1 78 ? 6.430 -1.745 7.151 1.00 91.69 78 LEU A CA 1
ATOM 498 C C . LEU A 1 78 ? 5.570 -2.902 7.688 1.00 91.69 78 LEU A C 1
ATOM 500 O O . LEU A 1 78 ? 4.390 -2.702 7.964 1.00 91.69 78 LEU A O 1
ATOM 504 N N . ARG A 1 79 ? 6.156 -4.092 7.870 1.00 88.38 79 ARG A N 1
ATOM 505 C CA . ARG A 1 79 ? 5.495 -5.251 8.499 1.00 88.38 79 ARG A CA 1
ATOM 506 C C . ARG A 1 79 ? 5.453 -5.176 10.027 1.00 88.38 79 ARG A C 1
ATOM 508 O O . ARG A 1 79 ? 4.657 -5.876 10.643 1.00 88.38 79 ARG A O 1
ATOM 515 N N . GLY A 1 80 ? 6.290 -4.338 10.635 1.00 85.19 80 GLY A N 1
ATOM 516 C CA . GLY A 1 80 ? 6.453 -4.260 12.084 1.00 85.19 80 GLY A CA 1
ATOM 517 C C . GLY A 1 80 ? 7.224 -5.442 12.682 1.00 85.19 80 GLY A C 1
ATOM 518 O O . GLY A 1 80 ? 6.931 -5.820 13.816 1.00 85.19 80 GLY A O 1
ATOM 519 N N . VAL A 1 81 ? 8.167 -6.024 11.924 1.00 72.69 81 VAL A N 1
ATOM 520 C CA . VAL A 1 81 ? 9.034 -7.153 12.333 1.00 72.69 81 VAL A CA 1
ATOM 521 C C . VAL A 1 81 ? 10.497 -6.760 12.480 1.00 72.69 81 VAL A C 1
ATOM 523 O O . VAL A 1 81 ? 10.942 -5.835 11.761 1.00 72.69 81 VAL A O 1
#

Foldseek 3Di:
DDDDDDDDDDDDPPPPPVPPPPDDDDDDDPDDDPDDQKDKDADPVVVVCCVVVVDPQLVCLVVVRIDIDHDHPVSCVSNVD

Sequence (81 aa):
LGGGPSGPSDPSDPSDSSGPAGSGGVAYGDGPADAPDACLVLDADTCRAVGAGTLALADGVRDGRIEVAGDSALAKALRGV

Radius of gyration: 25.73 Å; chains: 1; bounding box: 30×70×56 Å

Secondary structure (DSSP, 8-state):
----------------------TT-----SS--SS-S-EEE--HHHHHHHHTTSS-HHHHHHTTSSEEE--SHHHHHHHT-